Protein AF-A0A958IXU1-F1 (afdb_monomer_lite)

Sequence (81 aa):
TVDFGEVKPWTFQNARGETIDGRVYYPPNFDPNRQYPCIVYYYGGTSVVTRDFGGRYPKNLFAAQGYVVYVLQPSGAPGYG

Radius of gyration: 13.63 Å; chains: 1; bounding box: 29×18×40 Å

Secondary structure (DSSP, 8-state):
-PPPPPEEE--EE-TTS-EEEEEEEPPTT--TTS---EEEE-----SPPP--SS-SS-HHHHHHTT-EEEEEE-TTBTTB-

pLDDT: mean 88.95, std 9.65, range [58.72, 97.94]

Foldseek 3Di:
DDAFFDKAKDWDQDPVRDIKTWIKGAAGVDDPVDDFAEAEDDDPDLDDFDPDPPGPDDRRVVNPVGYIYIYIDDANHVVRD

Structure (mmCIF, N/CA/C/O backbone):
data_AF-A0A958IXU1-F1
#
_entry.id   AF-A0A958IXU1-F1
#
loop_
_atom_site.group_PDB
_atom_site.id
_atom_site.type_symbol
_atom_site.label_atom_id
_atom_site.label_alt_id
_atom_site.label_comp_id
_atom_site.label_asym_id
_atom_site.label_entity_id
_atom_site.label_seq_id
_atom_site.pdbx_PDB_ins_code
_atom_site.Cartn_x
_atom_site.Cartn_y
_atom_site.Cartn_z
_atom_site.occupancy
_atom_site.B_iso_or_equiv
_atom_site.auth_seq_id
_atom_site.auth_comp_id
_atom_site.auth_asym_id
_atom_site.auth_atom_id
_atom_site.pdbx_PDB_model_num
ATOM 1 N N . THR A 1 1 ? 10.067 -1.770 -23.164 1.00 75.88 1 THR A N 1
ATOM 2 C CA . THR A 1 1 ? 10.023 -0.744 -22.102 1.00 75.88 1 THR A CA 1
ATOM 3 C C . THR A 1 1 ? 9.415 -1.369 -20.866 1.00 75.88 1 THR A C 1
ATOM 5 O O . THR A 1 1 ? 8.645 -2.307 -21.023 1.00 75.88 1 THR A O 1
ATOM 8 N N . VAL A 1 2 ? 9.823 -0.956 -19.666 1.00 81.12 2 VAL A N 1
ATOM 9 C CA . VAL A 1 2 ? 9.216 -1.429 -18.410 1.00 81.12 2 VAL A CA 1
ATOM 10 C C . VAL A 1 2 ? 8.091 -0.468 -18.043 1.00 81.12 2 VAL A C 1
ATOM 12 O O . VAL A 1 2 ? 8.358 0.725 -17.917 1.00 81.12 2 VAL A O 1
ATOM 15 N N . ASP A 1 3 ? 6.879 -0.989 -17.852 1.00 85.81 3 ASP A N 1
ATOM 16 C CA . ASP A 1 3 ? 5.719 -0.202 -17.428 1.00 85.81 3 ASP A CA 1
ATOM 17 C C . ASP A 1 3 ? 5.467 -0.401 -15.933 1.00 85.81 3 ASP A C 1
ATOM 19 O O . ASP A 1 3 ? 5.267 -1.521 -15.456 1.00 85.81 3 ASP A O 1
ATOM 23 N N . PHE A 1 4 ? 5.484 0.700 -15.185 1.00 87.50 4 PHE A N 1
ATOM 24 C CA . PHE A 1 4 ? 5.160 0.692 -13.765 1.00 87.50 4 PHE A CA 1
ATOM 25 C C . PHE A 1 4 ? 3.677 0.975 -13.554 1.00 87.50 4 PHE A C 1
ATOM 27 O O . PHE A 1 4 ? 3.079 1.811 -14.229 1.00 87.50 4 PHE A O 1
ATOM 34 N N . GLY A 1 5 ? 3.101 0.285 -12.575 1.00 92.25 5 GLY A N 1
ATOM 35 C CA . GLY A 1 5 ? 1.787 0.627 -12.064 1.00 92.25 5 GLY A CA 1
ATOM 36 C C . GLY A 1 5 ? 1.823 1.892 -11.209 1.00 92.25 5 GLY A C 1
ATOM 37 O O . GLY A 1 5 ? 2.868 2.305 -10.698 1.00 92.25 5 GLY A O 1
ATOM 38 N N . GLU A 1 6 ? 0.662 2.518 -11.056 1.00 95.50 6 GLU A N 1
ATOM 39 C CA . GLU A 1 6 ? 0.534 3.731 -10.260 1.00 95.50 6 GLU A CA 1
ATOM 40 C C . GLU A 1 6 ? 0.712 3.434 -8.762 1.00 95.50 6 GLU A C 1
ATOM 42 O O . GLU A 1 6 ? 0.255 2.406 -8.256 1.00 95.50 6 GLU A O 1
ATOM 47 N N . VAL A 1 7 ? 1.350 4.352 -8.032 1.00 94.81 7 VAL A N 1
ATOM 48 C CA . VAL A 1 7 ? 1.457 4.289 -6.570 1.00 94.81 7 VAL A CA 1
ATOM 49 C C . VAL A 1 7 ? 0.829 5.541 -5.979 1.00 94.81 7 VAL A C 1
ATOM 51 O O . VAL A 1 7 ? 1.321 6.644 -6.212 1.00 94.81 7 VAL A O 1
ATOM 54 N N . LYS A 1 8 ? -0.246 5.382 -5.201 1.00 95.62 8 LYS A N 1
ATOM 55 C CA . LYS A 1 8 ? -0.983 6.505 -4.597 1.00 95.62 8 LYS A CA 1
ATOM 56 C C . LYS A 1 8 ? -1.065 6.387 -3.080 1.00 95.62 8 LYS A C 1
ATOM 58 O O . LYS A 1 8 ? -1.204 5.272 -2.575 1.00 95.62 8 LYS A O 1
ATOM 63 N N . PRO A 1 9 ? -1.034 7.511 -2.342 1.00 96.00 9 PRO A N 1
ATOM 64 C CA . PRO A 1 9 ? -1.467 7.529 -0.953 1.00 96.00 9 PRO A CA 1
ATOM 65 C C . PRO A 1 9 ? -2.898 7.001 -0.831 1.00 96.00 9 PRO A C 1
ATOM 67 O O . PRO A 1 9 ? -3.748 7.294 -1.673 1.00 96.00 9 PRO A O 1
ATOM 70 N N . TRP A 1 10 ? -3.156 6.228 0.216 1.00 96.00 10 TRP A N 1
ATOM 71 C CA . TRP A 1 10 ? -4.502 5.790 0.566 1.00 96.00 10 TRP A CA 1
ATOM 72 C C . TRP A 1 10 ? -4.599 5.636 2.077 1.00 96.00 10 TRP A C 1
ATOM 74 O O . TRP A 1 10 ? -3.794 4.923 2.684 1.00 96.00 10 TRP A O 1
ATOM 84 N N . THR A 1 11 ? 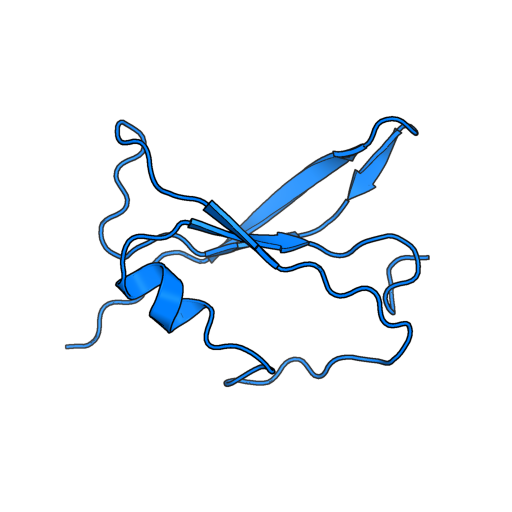-5.571 6.322 2.666 1.00 95.88 11 THR A N 1
ATOM 85 C CA . THR A 1 11 ? -5.768 6.396 4.112 1.00 95.88 11 THR A CA 1
ATOM 86 C C . THR A 1 11 ? -7.193 5.992 4.468 1.00 95.88 11 THR A C 1
ATOM 88 O O . THR A 1 11 ? -8.112 6.129 3.659 1.00 95.88 11 THR A O 1
ATOM 91 N N . PHE A 1 12 ? -7.382 5.472 5.679 1.00 94.56 12 PHE A N 1
ATOM 92 C CA . PHE A 1 12 ? -8.703 5.124 6.204 1.00 94.56 12 PHE A CA 1
ATOM 93 C C . PHE A 1 12 ? -8.780 5.397 7.707 1.00 94.56 12 PHE A C 1
ATOM 95 O O . PHE A 1 12 ? -7.750 5.462 8.377 1.00 94.56 12 PHE A O 1
ATOM 102 N N . GLN A 1 13 ? -9.995 5.541 8.244 1.00 95.88 13 GLN A N 1
ATOM 103 C CA . GLN A 1 13 ? -10.203 5.570 9.693 1.00 95.88 13 GLN A CA 1
ATOM 104 C C . GLN A 1 13 ? -10.460 4.166 10.230 1.00 95.88 13 GLN A C 1
ATOM 106 O O . GLN A 1 13 ? -11.302 3.434 9.704 1.00 95.88 13 GLN A O 1
ATOM 111 N N . ASN A 1 14 ? -9.742 3.788 11.285 1.00 92.38 14 ASN A N 1
ATOM 112 C CA . ASN A 1 14 ? -9.976 2.521 11.970 1.00 92.38 14 ASN A CA 1
ATOM 113 C C . ASN A 1 14 ? -11.157 2.614 12.958 1.00 92.38 14 ASN A C 1
ATOM 115 O O . ASN A 1 14 ? -11.730 3.677 13.188 1.00 92.38 14 ASN A O 1
ATOM 119 N N . ALA A 1 15 ? -11.495 1.492 13.599 1.00 94.75 15 ALA A N 1
ATOM 120 C CA . ALA A 1 15 ? -12.599 1.417 14.562 1.00 94.75 15 ALA A CA 1
ATOM 121 C C . ALA A 1 15 ? -12.436 2.315 15.810 1.00 94.75 15 ALA A C 1
ATOM 123 O O . ALA A 1 15 ? -13.401 2.512 16.542 1.00 94.75 15 ALA A O 1
ATOM 124 N N . ARG A 1 16 ? -11.233 2.849 16.066 1.00 94.19 16 ARG A N 1
ATOM 125 C CA . ARG A 1 16 ? -10.938 3.788 17.162 1.00 94.19 16 ARG A CA 1
ATOM 126 C C . ARG A 1 16 ? -10.967 5.257 16.717 1.00 94.19 16 ARG A C 1
ATOM 128 O O . ARG A 1 16 ? -10.716 6.130 17.539 1.00 94.19 16 ARG A O 1
ATOM 135 N N . GLY A 1 17 ? -11.263 5.536 15.445 1.00 94.56 17 GLY A N 1
ATOM 136 C CA . GLY A 1 17 ? -11.251 6.887 14.874 1.00 94.56 17 GLY A CA 1
ATOM 137 C C . GLY A 1 17 ? -9.855 7.405 14.511 1.00 94.56 17 GLY A C 1
ATOM 138 O O . GLY A 1 17 ? -9.699 8.585 14.212 1.00 94.56 17 GLY A O 1
ATOM 139 N N . GLU A 1 18 ? -8.833 6.547 14.526 1.00 91.94 18 GLU A N 1
ATOM 140 C CA . GLU A 1 18 ? -7.471 6.927 14.147 1.00 91.94 18 GLU A CA 1
ATOM 141 C C . GLU A 1 18 ? -7.316 6.855 12.625 1.00 91.94 18 GLU A C 1
ATOM 143 O O . GLU A 1 18 ? -7.729 5.874 11.994 1.00 91.94 18 GLU A O 1
ATOM 148 N N . THR A 1 19 ? -6.683 7.869 12.035 1.00 94.06 19 THR A N 1
ATOM 149 C CA . THR A 1 19 ? -6.282 7.838 10.624 1.00 94.06 19 THR A CA 1
ATOM 150 C C . THR A 1 19 ? -5.083 6.911 10.458 1.00 94.06 19 THR A C 1
ATOM 152 O O . THR A 1 19 ? -4.019 7.153 11.025 1.00 94.06 19 THR A O 1
ATOM 155 N N . ILE A 1 20 ? -5.249 5.864 9.654 1.00 93.50 20 ILE A N 1
ATOM 156 C CA . ILE A 1 20 ? -4.172 4.967 9.248 1.00 93.50 20 ILE A CA 1
ATOM 157 C C . ILE A 1 20 ? -3.669 5.403 7.879 1.00 93.50 20 ILE A C 1
ATOM 159 O O . ILE A 1 20 ? -4.391 5.328 6.879 1.00 93.50 20 ILE A O 1
ATOM 163 N N . ASP A 1 21 ? -2.414 5.837 7.843 1.00 93.50 21 ASP A N 1
ATOM 164 C CA . ASP A 1 21 ? -1.742 6.192 6.604 1.00 93.50 21 ASP A CA 1
ATOM 165 C C . ASP A 1 21 ? -1.309 4.954 5.827 1.00 93.50 21 ASP A C 1
ATOM 167 O O . ASP A 1 21 ? -1.036 3.879 6.366 1.00 93.50 21 ASP A O 1
ATOM 171 N N . GLY A 1 22 ? -1.170 5.123 4.521 1.00 93.12 22 GLY A N 1
ATOM 172 C CA . GLY A 1 22 ? -0.619 4.090 3.675 1.00 93.12 22 GLY A CA 1
ATOM 173 C C . GLY A 1 22 ? -0.493 4.522 2.230 1.00 93.12 22 GLY A C 1
ATOM 174 O O . GLY A 1 22 ? -0.725 5.671 1.851 1.00 93.12 22 GLY A O 1
ATOM 175 N N . ARG A 1 23 ? -0.093 3.562 1.407 1.00 94.12 23 ARG A N 1
ATOM 176 C CA . ARG A 1 23 ? -0.031 3.702 -0.046 1.00 94.12 23 ARG A CA 1
ATOM 177 C C . ARG A 1 23 ? -0.445 2.412 -0.718 1.00 94.12 23 ARG A C 1
ATOM 179 O O . ARG A 1 23 ? -0.165 1.324 -0.212 1.00 94.12 23 ARG A O 1
ATOM 186 N N . VAL A 1 24 ? -1.067 2.549 -1.873 1.00 96.81 24 VAL A N 1
ATOM 187 C CA . VAL A 1 24 ? -1.500 1.444 -2.717 1.00 96.81 24 VAL A CA 1
ATOM 188 C C . VAL A 1 24 ? -0.630 1.412 -3.960 1.00 96.81 24 VAL A C 1
ATOM 190 O O . VAL A 1 24 ? -0.398 2.448 -4.579 1.00 96.81 24 VAL A O 1
ATOM 193 N N . TYR A 1 25 ? -0.155 0.220 -4.300 1.00 96.19 25 TYR A N 1
ATOM 194 C CA . TYR A 1 25 ? 0.476 -0.092 -5.573 1.00 96.19 25 TYR A CA 1
ATOM 195 C C . TYR A 1 25 ? -0.570 -0.773 -6.447 1.00 96.19 25 TYR A C 1
ATOM 197 O O . TYR A 1 25 ? -1.104 -1.822 -6.073 1.00 96.19 25 TYR A O 1
ATOM 205 N N . TYR A 1 26 ? -0.859 -0.170 -7.591 1.00 97.38 26 TYR A N 1
ATOM 206 C CA . TYR A 1 26 ? -1.780 -0.711 -8.577 1.00 97.38 26 TYR A CA 1
ATOM 207 C C . TYR A 1 26 ? -1.023 -1.528 -9.626 1.00 97.38 26 TYR A C 1
ATOM 209 O O . TYR A 1 26 ? 0.133 -1.214 -9.915 1.00 97.38 26 TYR A O 1
ATOM 217 N N . PRO A 1 27 ? -1.647 -2.551 -10.229 1.00 96.81 27 PRO A N 1
ATOM 218 C CA . PRO A 1 27 ? -1.106 -3.193 -11.418 1.00 96.81 27 PRO A CA 1
ATOM 219 C C . PRO A 1 27 ? -0.886 -2.197 -12.568 1.00 96.81 27 PRO A C 1
ATOM 221 O O . PRO A 1 27 ? -1.630 -1.217 -12.684 1.00 96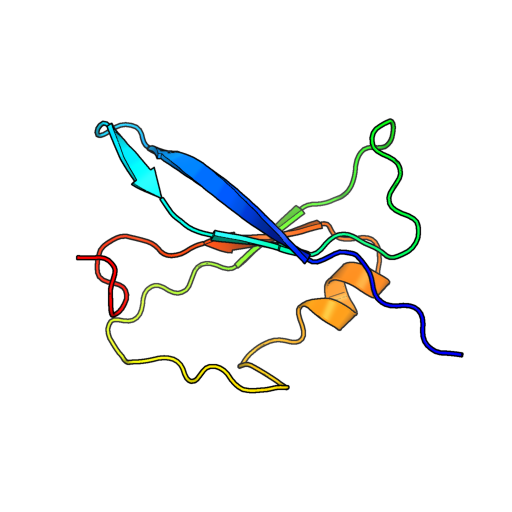.81 27 PRO A O 1
ATOM 224 N N . PRO A 1 28 ? 0.082 -2.447 -13.465 1.00 95.56 28 PRO A N 1
ATOM 225 C CA . PRO A 1 28 ? 0.114 -1.776 -14.761 1.00 95.56 28 PRO A CA 1
ATOM 226 C C . PRO A 1 28 ? -1.229 -1.959 -15.485 1.00 95.56 28 PRO A C 1
ATOM 228 O O . PRO A 1 28 ? -1.812 -3.043 -15.440 1.00 95.56 28 PRO A O 1
ATOM 231 N N . ASN A 1 29 ? -1.718 -0.911 -16.156 1.00 93.12 29 ASN A N 1
ATOM 232 C CA . ASN A 1 29 ? -3.022 -0.910 -16.840 1.00 93.12 29 ASN A CA 1
ATOM 233 C C . ASN A 1 29 ? -4.213 -1.232 -15.915 1.00 93.12 29 ASN A C 1
ATOM 235 O O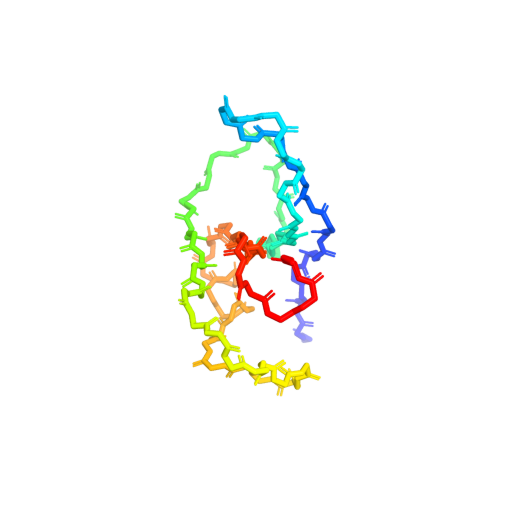 . ASN A 1 29 ? -5.140 -1.944 -16.302 1.00 93.12 29 ASN A O 1
ATOM 239 N N . PHE A 1 30 ? -4.167 -0.740 -14.674 1.00 96.56 30 PHE A N 1
ATOM 240 C CA . PHE A 1 30 ? -5.269 -0.859 -13.725 1.00 96.56 30 PHE A CA 1
ATOM 241 C C . PHE A 1 30 ? -6.591 -0.343 -14.317 1.00 96.56 30 PHE A C 1
ATOM 243 O O . PHE A 1 30 ? -6.653 0.766 -14.847 1.00 96.56 30 PHE A O 1
ATOM 250 N N . ASP A 1 31 ? -7.647 -1.144 -14.184 1.00 96.69 31 ASP A N 1
ATOM 251 C CA . ASP A 1 31 ? -9.010 -0.811 -14.587 1.00 96.69 31 ASP A CA 1
ATOM 252 C C . ASP A 1 31 ? -9.891 -0.727 -13.332 1.00 96.69 31 ASP A C 1
ATOM 254 O O . ASP A 1 31 ? -10.105 -1.751 -12.675 1.00 96.69 31 ASP A O 1
ATOM 258 N N . PRO A 1 32 ? -10.437 0.453 -12.990 1.00 95.50 32 PRO A N 1
ATOM 259 C CA . PRO A 1 32 ? -11.271 0.613 -11.801 1.00 95.50 32 PRO A CA 1
ATOM 260 C C . PRO A 1 32 ? -12.568 -0.214 -11.834 1.00 95.50 32 PRO A C 1
ATOM 262 O O . PRO A 1 32 ? -13.206 -0.364 -10.794 1.00 95.50 32 PRO A O 1
ATOM 265 N N . ASN A 1 33 ? -12.964 -0.767 -12.986 1.00 97.75 33 ASN A N 1
ATOM 266 C CA . ASN A 1 33 ? -14.161 -1.602 -13.131 1.00 97.75 33 ASN A CA 1
ATOM 267 C C . ASN A 1 33 ? -13.892 -3.101 -12.915 1.00 97.75 33 ASN A C 1
ATOM 269 O O . ASN A 1 33 ? -14.821 -3.909 -12.985 1.00 97.75 33 ASN A O 1
ATOM 273 N N . ARG A 1 34 ? -12.639 -3.501 -12.663 1.00 97.19 34 ARG A N 1
ATOM 274 C CA . ARG A 1 34 ? -12.246 -4.896 -12.416 1.00 97.19 34 ARG A CA 1
ATOM 275 C C . ARG A 1 34 ? -11.912 -5.128 -10.947 1.00 97.19 34 ARG A C 1
ATOM 277 O O . ARG A 1 34 ? -11.418 -4.250 -10.248 1.00 97.19 34 ARG A O 1
ATOM 284 N N . GLN A 1 35 ? -12.147 -6.355 -10.488 1.00 97.38 35 GLN A N 1
ATOM 285 C CA . GLN A 1 35 ? -11.710 -6.804 -9.168 1.00 97.38 35 GLN A CA 1
ATOM 286 C C . GLN A 1 35 ? -10.316 -7.424 -9.257 1.00 97.38 35 GLN A C 1
ATOM 288 O O . GLN A 1 35 ? -10.023 -8.184 -10.181 1.00 97.38 35 GLN A O 1
ATOM 293 N N . TYR A 1 36 ? -9.481 -7.119 -8.268 1.00 97.56 36 TYR A N 1
ATOM 294 C CA . TYR A 1 36 ? -8.112 -7.610 -8.171 1.00 97.56 36 TYR A CA 1
ATOM 295 C C . TYR A 1 36 ? -7.893 -8.262 -6.804 1.00 97.56 36 TYR A C 1
ATOM 297 O O . TYR A 1 36 ? -8.414 -7.758 -5.803 1.00 97.56 36 TYR A O 1
ATOM 305 N N . PRO A 1 37 ? -7.106 -9.348 -6.718 1.00 97.94 37 PRO A N 1
ATOM 306 C CA . PRO A 1 37 ? -6.659 -9.855 -5.430 1.00 97.94 37 PRO A CA 1
ATOM 307 C C . PRO A 1 37 ? -5.804 -8.795 -4.723 1.00 97.94 37 PRO A C 1
ATOM 309 O O . PRO A 1 37 ? -4.966 -8.135 -5.342 1.00 97.94 37 PRO A O 1
ATOM 312 N N . CYS A 1 38 ? -6.016 -8.632 -3.417 1.00 97.12 38 CYS A N 1
ATOM 313 C CA . CYS A 1 38 ? -5.319 -7.633 -2.613 1.00 97.12 38 CYS A CA 1
ATOM 314 C C . CYS A 1 38 ? -4.332 -8.293 -1.647 1.00 97.12 38 CYS A C 1
ATOM 316 O O . CYS A 1 38 ? -4.689 -9.215 -0.915 1.00 97.12 38 CYS A O 1
ATOM 318 N N . ILE A 1 39 ? -3.100 -7.785 -1.616 1.00 97.06 39 ILE A N 1
ATOM 319 C CA . ILE A 1 39 ? -2.09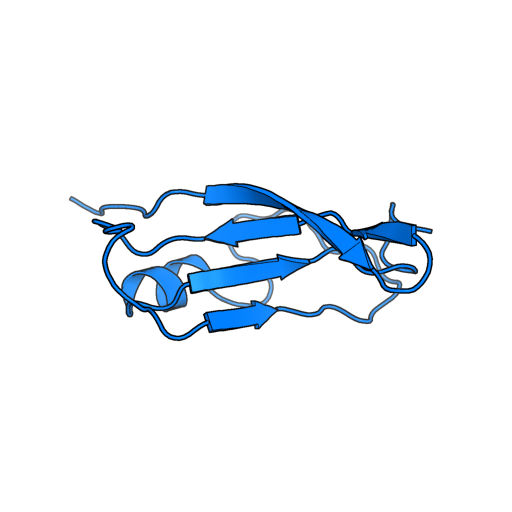9 -8.104 -0.597 1.00 97.06 39 ILE A CA 1
ATOM 320 C C . ILE A 1 39 ? -2.017 -6.925 0.365 1.00 97.06 39 ILE A C 1
ATOM 322 O O . ILE A 1 39 ? -1.622 -5.822 -0.017 1.00 97.06 39 ILE A O 1
ATOM 326 N N . VAL A 1 40 ? -2.325 -7.174 1.635 1.00 95.31 40 VAL A N 1
ATOM 327 C CA . VAL A 1 40 ? -2.122 -6.199 2.709 1.00 95.31 40 VAL A CA 1
ATOM 328 C C . VAL A 1 40 ? -0.755 -6.437 3.340 1.00 95.31 40 VAL A C 1
ATOM 330 O O . VAL A 1 40 ? -0.518 -7.439 4.011 1.00 95.31 40 VAL A O 1
ATOM 333 N N . TYR A 1 41 ? 0.163 -5.505 3.115 1.00 91.94 41 TYR A N 1
ATOM 334 C CA . TYR A 1 41 ? 1.500 -5.517 3.683 1.00 91.94 41 TYR A CA 1
ATOM 335 C C . TYR A 1 41 ? 1.514 -4.795 5.031 1.00 91.94 41 TYR A C 1
ATOM 337 O O . TYR A 1 41 ? 1.628 -3.569 5.090 1.00 91.94 41 TYR A O 1
ATOM 345 N N . TYR A 1 42 ? 1.435 -5.569 6.109 1.00 89.38 42 TYR A N 1
ATOM 346 C CA . TYR A 1 42 ? 1.505 -5.077 7.480 1.00 89.38 42 TYR A CA 1
ATOM 347 C C . TYR A 1 42 ? 2.919 -5.236 8.051 1.00 89.38 42 TYR A C 1
ATOM 349 O O . TYR A 1 42 ? 3.431 -6.350 8.159 1.00 89.38 42 TYR A O 1
ATOM 357 N N . TYR A 1 43 ? 3.547 -4.132 8.457 1.00 85.94 43 TYR A N 1
ATOM 358 C CA . TYR A 1 43 ? 4.772 -4.167 9.256 1.00 85.94 43 TYR A CA 1
ATOM 359 C C . TYR A 1 43 ? 4.436 -3.844 10.712 1.00 85.94 43 TYR A C 1
ATOM 361 O O . TYR A 1 43 ? 4.068 -2.718 11.022 1.00 85.94 43 TYR A O 1
ATOM 369 N N . GLY A 1 44 ? 4.564 -4.836 11.596 1.00 80.81 44 GLY A N 1
ATOM 370 C CA . GLY A 1 44 ? 4.270 -4.700 13.029 1.00 80.81 44 GLY A CA 1
ATOM 371 C C . GLY A 1 44 ? 5.482 -4.402 13.913 1.00 80.81 44 GLY A C 1
ATOM 372 O O . GLY A 1 44 ? 5.393 -4.564 15.124 1.00 80.81 44 GLY A O 1
ATOM 373 N N . GLY A 1 45 ? 6.633 -4.068 13.325 1.00 82.38 45 GLY A N 1
ATOM 374 C CA . GLY A 1 45 ? 7.843 -3.761 14.085 1.00 82.38 45 GLY A CA 1
ATOM 375 C C . GLY A 1 45 ? 7.900 -2.297 14.519 1.00 82.38 45 GLY A C 1
ATOM 376 O O . GLY A 1 45 ? 7.320 -1.424 13.881 1.00 82.38 45 GLY A O 1
ATOM 377 N N . THR A 1 46 ? 8.675 -2.024 15.564 1.00 78.94 46 THR A N 1
ATOM 378 C CA . THR A 1 46 ? 8.917 -0.668 16.089 1.00 78.94 46 THR A CA 1
ATOM 379 C C . THR A 1 46 ? 10.229 -0.061 15.583 1.00 78.94 46 THR A C 1
ATOM 381 O O . THR A 1 46 ? 10.580 1.062 15.929 1.00 78.94 46 THR A O 1
ATOM 384 N N . SER A 1 47 ? 10.987 -0.796 14.762 1.00 81.56 47 SER A N 1
ATOM 385 C CA . SER A 1 47 ? 12.257 -0.327 14.199 1.00 81.56 47 SER A CA 1
ATOM 386 C C . SER A 1 47 ? 12.049 0.443 12.900 1.00 81.56 47 SER A C 1
ATOM 388 O O . SER A 1 47 ? 11.200 0.065 12.086 1.00 81.56 47 SER A O 1
ATOM 390 N N . VAL A 1 48 ? 12.857 1.491 12.696 1.00 74.31 48 VAL A N 1
ATOM 391 C CA . VAL A 1 48 ? 12.839 2.323 11.483 1.00 74.31 48 VAL A CA 1
ATOM 392 C C . VAL A 1 48 ? 13.067 1.444 10.260 1.00 74.31 48 VAL A C 1
ATOM 394 O O . VAL A 1 48 ? 14.060 0.725 10.172 1.00 74.31 48 VAL A O 1
ATOM 397 N N . VAL A 1 49 ? 12.135 1.512 9.312 1.00 70.81 49 VAL A N 1
ATOM 398 C CA . VAL A 1 49 ? 12.285 0.893 7.996 1.00 70.81 49 VAL A CA 1
ATOM 399 C C . VAL A 1 49 ? 12.802 1.934 7.013 1.00 70.81 49 VAL A C 1
ATOM 401 O O . VAL A 1 49 ? 12.224 3.012 6.860 1.00 70.81 49 VAL A O 1
ATOM 404 N N . THR A 1 50 ? 13.910 1.622 6.349 1.00 71.19 50 THR A N 1
ATOM 405 C CA . THR A 1 50 ? 14.520 2.502 5.351 1.00 71.19 50 THR A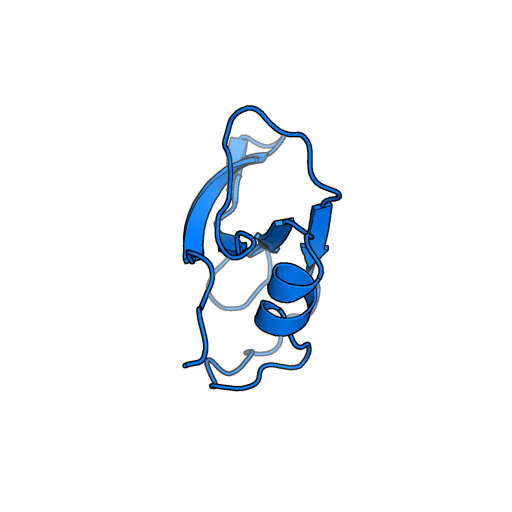 CA 1
ATOM 406 C C . THR A 1 50 ? 13.579 2.700 4.161 1.00 71.19 50 THR A C 1
ATOM 408 O O . THR A 1 50 ? 12.883 1.777 3.733 1.00 71.19 50 THR A O 1
ATOM 411 N N . ARG A 1 51 ? 13.551 3.916 3.607 1.00 66.44 51 ARG A N 1
ATOM 412 C CA . ARG A 1 51 ? 12.864 4.224 2.344 1.00 66.44 51 ARG A CA 1
ATOM 413 C C . ARG A 1 51 ? 13.826 4.013 1.177 1.00 66.44 51 ARG A C 1
ATOM 415 O O . ARG A 1 51 ? 14.332 4.977 0.617 1.00 66.44 51 ARG A O 1
ATOM 422 N N . ASP A 1 52 ? 14.097 2.758 0.845 1.00 69.75 52 ASP A N 1
ATOM 423 C CA . ASP A 1 52 ? 15.006 2.382 -0.235 1.00 69.75 52 ASP A CA 1
ATOM 424 C C . ASP A 1 52 ? 14.274 1.842 -1.474 1.00 69.75 52 ASP A C 1
ATOM 426 O O . ASP A 1 52 ? 13.116 1.409 -1.437 1.00 69.75 52 ASP A O 1
ATOM 430 N N . PHE A 1 53 ? 14.971 1.894 -2.611 1.00 58.72 53 PHE A N 1
ATOM 431 C CA . PHE A 1 53 ? 14.516 1.296 -3.861 1.00 58.72 53 PHE A CA 1
ATOM 432 C C . PHE A 1 53 ? 14.801 -0.211 -3.821 1.00 58.72 53 PHE A C 1
ATOM 434 O O . PHE A 1 53 ? 15.784 -0.702 -4.361 1.00 58.72 53 PHE A O 1
ATOM 441 N N . GLY A 1 54 ? 13.962 -0.935 -3.089 1.00 61.53 54 GLY A N 1
ATOM 442 C CA . GLY A 1 54 ? 14.057 -2.383 -2.925 1.00 61.53 54 GLY A CA 1
ATOM 443 C C . GLY A 1 54 ? 13.064 -2.860 -1.882 1.00 61.53 54 GLY A C 1
ATOM 444 O O . GLY A 1 54 ? 12.213 -3.701 -2.174 1.00 61.53 54 GLY A O 1
ATOM 445 N N . GLY A 1 55 ? 13.094 -2.242 -0.698 1.00 66.44 55 GLY A N 1
ATOM 446 C CA . GLY A 1 55 ? 12.325 -2.680 0.454 1.00 66.44 55 GLY A CA 1
ATOM 447 C C . GLY A 1 55 ? 12.560 -4.157 0.788 1.00 66.44 55 GLY A C 1
ATOM 448 O O . GLY A 1 55 ? 13.202 -4.921 0.075 1.00 66.44 55 GLY A O 1
ATOM 449 N N . ARG A 1 56 ? 11.979 -4.615 1.894 1.00 72.31 56 ARG A N 1
ATOM 450 C CA . ARG A 1 56 ? 12.107 -6.026 2.292 1.00 72.31 56 ARG A CA 1
ATOM 451 C C . ARG A 1 56 ? 11.307 -6.991 1.398 1.00 72.31 56 ARG A C 1
ATOM 453 O O . ARG A 1 56 ? 11.565 -8.186 1.419 1.00 72.31 56 ARG A O 1
ATOM 460 N N . TYR A 1 57 ? 10.340 -6.472 0.631 1.00 79.75 57 TYR A N 1
ATOM 461 C CA . TYR A 1 57 ? 9.444 -7.252 -0.230 1.00 79.75 57 TYR A CA 1
ATOM 462 C C . TYR A 1 57 ? 9.136 -6.512 -1.542 1.00 79.75 57 TYR A C 1
ATOM 464 O O . TYR A 1 57 ? 8.898 -5.297 -1.505 1.00 79.75 57 TYR A O 1
ATOM 472 N N . PRO A 1 58 ? 9.057 -7.220 -2.685 1.00 88.38 58 PRO A N 1
ATOM 473 C CA . PRO A 1 58 ? 8.998 -6.604 -4.008 1.00 88.38 58 PRO A CA 1
ATOM 474 C C . PRO A 1 58 ? 7.568 -6.178 -4.391 1.00 88.38 58 PRO A C 1
ATOM 476 O O . PRO A 1 58 ? 6.916 -6.802 -5.224 1.00 88.38 58 PRO A O 1
ATOM 479 N N . LYS A 1 59 ? 7.066 -5.080 -3.807 1.00 91.94 59 LYS A N 1
ATOM 480 C CA . LYS A 1 59 ? 5.679 -4.599 -4.020 1.00 91.94 59 LYS A CA 1
ATOM 481 C C . LYS A 1 59 ? 5.328 -4.393 -5.499 1.00 91.94 59 LYS A C 1
ATOM 483 O O . LYS A 1 59 ? 4.256 -4.795 -5.934 1.00 91.94 59 LYS A O 1
ATOM 488 N N . ASN A 1 60 ? 6.259 -3.832 -6.274 1.00 90.94 60 ASN A N 1
ATOM 489 C CA . ASN A 1 60 ? 6.083 -3.621 -7.714 1.00 90.94 60 ASN A CA 1
ATOM 490 C C . ASN A 1 60 ? 5.977 -4.939 -8.498 1.00 90.94 60 ASN A C 1
ATOM 492 O O . ASN A 1 60 ? 5.267 -4.987 -9.495 1.00 90.94 60 ASN A O 1
ATOM 496 N N . LEU A 1 61 ? 6.647 -6.010 -8.051 1.00 92.06 61 LEU A N 1
ATOM 497 C CA . LEU A 1 61 ? 6.564 -7.320 -8.703 1.00 92.06 61 LEU A CA 1
ATOM 498 C C . LEU A 1 61 ? 5.196 -7.963 -8.467 1.00 92.06 61 LEU A C 1
ATOM 500 O O . LEU A 1 61 ? 4.598 -8.486 -9.399 1.00 92.06 61 LEU A O 1
ATOM 504 N N . PHE A 1 62 ? 4.673 -7.875 -7.242 1.00 94.19 62 PHE A N 1
ATOM 505 C CA . PHE A 1 62 ? 3.314 -8.331 -6.951 1.00 94.19 62 PHE A CA 1
ATOM 506 C C . PHE A 1 62 ? 2.277 -7.529 -7.744 1.00 94.19 62 PHE A C 1
ATOM 508 O O . PHE A 1 62 ? 1.376 -8.112 -8.342 1.00 94.19 62 PHE A O 1
ATOM 515 N N . ALA A 1 63 ? 2.443 -6.207 -7.832 1.00 95.31 63 ALA A N 1
ATOM 516 C CA . ALA A 1 63 ? 1.589 -5.372 -8.668 1.00 95.31 63 ALA A CA 1
ATOM 517 C C . ALA A 1 63 ? 1.646 -5.781 -10.150 1.00 95.31 63 ALA A C 1
ATOM 519 O O . ALA A 1 63 ? 0.608 -5.939 -10.789 1.00 95.31 63 ALA A O 1
ATOM 520 N N . ALA A 1 64 ? 2.841 -6.057 -10.681 1.00 94.00 64 ALA A N 1
ATOM 521 C CA . ALA A 1 64 ? 3.019 -6.559 -12.044 1.00 94.00 64 ALA A CA 1
ATOM 522 C C . ALA A 1 64 ? 2.353 -7.929 -12.286 1.00 94.00 64 ALA A C 1
ATOM 524 O O . ALA A 1 64 ? 1.984 -8.236 -13.416 1.00 94.00 64 ALA A O 1
ATOM 525 N N . GLN A 1 65 ? 2.150 -8.734 -11.240 1.00 94.56 65 GLN A N 1
ATOM 526 C CA . GLN A 1 65 ? 1.413 -10.003 -11.299 1.00 94.56 65 GLN A CA 1
ATOM 527 C C . GLN A 1 65 ? -0.113 -9.838 -11.172 1.00 94.56 65 GLN A C 1
ATOM 529 O O . GLN A 1 65 ? -0.831 -10.833 -11.111 1.00 94.56 65 GLN A O 1
ATOM 534 N N . GLY A 1 66 ? -0.625 -8.604 -11.147 1.00 95.62 66 GLY A N 1
ATOM 535 C CA . GLY A 1 66 ? -2.060 -8.326 -11.096 1.00 95.62 66 GLY A CA 1
ATOM 536 C C . GLY A 1 66 ? -2.635 -8.211 -9.685 1.00 95.62 66 GLY A C 1
ATOM 537 O O . GLY A 1 66 ? -3.853 -8.251 -9.533 1.00 95.62 66 GLY A O 1
ATOM 538 N N . TYR A 1 67 ? -1.800 -8.050 -8.656 1.00 97.12 67 TYR A N 1
ATOM 539 C CA . TYR A 1 67 ? -2.273 -7.762 -7.302 1.00 97.12 67 TYR A CA 1
ATOM 540 C C . T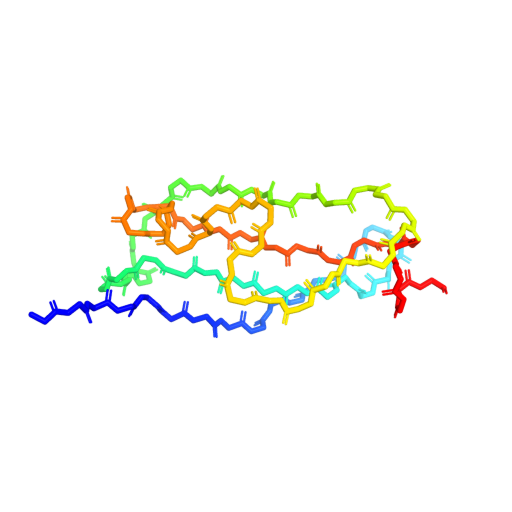YR A 1 67 ? -2.382 -6.261 -7.057 1.00 97.12 67 TYR A C 1
ATOM 542 O O . TYR A 1 67 ? -1.519 -5.483 -7.455 1.00 97.12 67 TYR A O 1
ATOM 550 N N . VAL A 1 68 ? -3.390 -5.851 -6.299 1.00 97.56 68 VAL A N 1
ATOM 551 C CA . VAL A 1 68 ? -3.332 -4.568 -5.593 1.00 97.56 68 VAL A CA 1
ATOM 552 C C . VAL A 1 68 ? -2.538 -4.790 -4.308 1.00 97.56 68 VAL A C 1
ATOM 554 O O . VAL A 1 68 ? -2.825 -5.721 -3.558 1.00 97.56 68 VAL A O 1
ATOM 557 N N . VAL A 1 69 ? -1.525 -3.968 -4.035 1.00 96.81 69 VAL A N 1
ATOM 558 C CA . VAL A 1 69 ? -0.720 -4.095 -2.807 1.00 96.81 69 VAL A CA 1
ATOM 559 C C . VAL A 1 69 ? -0.928 -2.872 -1.934 1.00 96.81 69 VAL A C 1
ATOM 561 O O . VAL A 1 69 ? -0.499 -1.774 -2.288 1.00 96.81 69 VAL A O 1
ATOM 564 N N . TYR A 1 70 ? -1.539 -3.060 -0.769 1.00 96.31 70 TYR A N 1
ATOM 565 C CA . TYR A 1 70 ? -1.705 -2.005 0.222 1.00 96.31 70 TYR A CA 1
ATOM 566 C C . TYR A 1 70 ? -0.594 -2.069 1.268 1.00 96.31 70 TYR A C 1
ATOM 568 O O . TYR A 1 70 ? -0.418 -3.076 1.946 1.00 96.31 70 TYR A O 1
ATOM 576 N N . VAL A 1 71 ? 0.170 -0.988 1.408 1.00 93.31 71 VAL A N 1
ATOM 577 C CA . VAL A 1 71 ? 1.222 -0.829 2.418 1.00 93.31 71 VAL A CA 1
ATOM 578 C C . VAL A 1 71 ? 0.735 0.180 3.449 1.00 93.31 71 VAL A C 1
ATOM 580 O O . VAL A 1 71 ? 0.776 1.384 3.183 1.00 93.31 71 VAL A O 1
ATOM 583 N N . LEU A 1 72 ? 0.303 -0.307 4.611 1.00 92.94 72 LEU A N 1
ATOM 584 C CA . LEU A 1 72 ? -0.173 0.527 5.716 1.00 92.94 72 LEU A CA 1
ATOM 585 C C . LEU A 1 72 ? 0.922 0.872 6.725 1.00 92.94 72 LEU A C 1
ATOM 587 O O . LEU A 1 72 ? 1.916 0.156 6.855 1.00 92.94 72 LEU A O 1
ATOM 591 N N . GLN A 1 73 ? 0.703 1.973 7.437 1.00 91.25 73 GLN A N 1
ATOM 592 C CA . GLN A 1 73 ? 1.494 2.449 8.564 1.00 91.25 73 GLN A CA 1
ATOM 593 C C . GLN A 1 73 ? 0.646 2.331 9.838 1.00 91.25 73 GLN A C 1
ATOM 595 O O . GLN A 1 73 ? -0.155 3.221 10.126 1.00 91.25 73 GLN A O 1
ATOM 600 N N . PRO A 1 74 ? 0.730 1.201 10.561 1.00 87.38 74 PRO A N 1
ATOM 601 C CA . PRO A 1 74 ? -0.053 1.011 11.775 1.00 87.38 74 PRO A CA 1
ATOM 602 C C . PRO A 1 74 ? 0.498 1.839 12.942 1.00 87.38 74 PRO A C 1
ATOM 604 O O . PRO A 1 74 ? 1.663 2.238 12.941 1.00 87.38 74 PRO A O 1
ATOM 607 N N . SER A 1 75 ? -0.325 2.022 13.977 1.00 86.31 75 SER A N 1
ATOM 608 C CA . SER A 1 75 ? 0.108 2.604 15.251 1.00 86.31 75 SER A CA 1
ATOM 609 C C . SER A 1 75 ? 1.306 1.838 15.836 1.00 86.31 75 SER A C 1
ATOM 611 O O . SER A 1 75 ? 1.323 0.606 15.836 1.00 86.31 75 SER A O 1
ATOM 613 N N . GLY A 1 76 ? 2.294 2.560 16.359 1.00 84.12 76 GLY A N 1
ATOM 614 C CA . GLY A 1 76 ? 3.557 2.021 16.870 1.00 84.12 76 GLY A CA 1
ATOM 615 C C . GLY A 1 76 ? 4.646 1.842 15.807 1.00 84.12 76 GLY A C 1
ATOM 616 O O . GLY A 1 76 ? 5.801 1.595 16.165 1.00 84.12 76 GLY A O 1
ATOM 617 N N . ALA A 1 77 ? 4.327 1.996 14.516 1.00 85.62 77 ALA A N 1
ATOM 618 C CA . ALA A 1 77 ? 5.358 2.125 13.495 1.00 85.62 77 ALA A CA 1
ATOM 619 C C . ALA A 1 77 ? 6.102 3.464 13.678 1.00 85.62 77 ALA A C 1
ATOM 621 O O . ALA A 1 77 ? 5.497 4.461 14.076 1.00 85.62 77 ALA A O 1
ATOM 622 N N . PRO A 1 78 ? 7.407 3.543 13.377 1.00 82.38 78 PRO A N 1
ATOM 623 C CA . PRO A 1 78 ? 8.154 4.794 13.492 1.00 82.38 78 PRO A CA 1
ATOM 624 C C . PRO A 1 78 ? 7.516 5.940 12.698 1.00 82.38 78 PRO A C 1
ATOM 626 O O . PRO A 1 78 ? 7.333 5.836 11.485 1.00 82.38 78 PRO A O 1
ATOM 629 N N . GLY A 1 79 ? 7.202 7.037 13.392 1.00 81.94 79 GLY A N 1
ATOM 630 C CA . GLY A 1 79 ? 6.485 8.191 12.835 1.00 81.94 79 GLY A CA 1
ATOM 631 C C . GLY A 1 79 ? 4.955 8.099 12.906 1.00 81.94 79 GLY A C 1
ATOM 632 O O . GLY A 1 79 ? 4.289 9.031 12.469 1.00 81.94 79 GLY A O 1
ATOM 633 N N . TYR A 1 80 ? 4.409 7.013 13.461 1.00 80.69 80 TYR A N 1
ATOM 634 C CA . TYR A 1 80 ? 2.979 6.725 13.575 1.00 80.69 80 TYR A CA 1
ATOM 635 C C . TYR A 1 80 ? 2.662 6.192 14.978 1.00 80.69 80 TYR A C 1
ATOM 637 O O . TYR A 1 80 ? 2.371 5.012 15.154 1.00 80.69 80 TYR A O 1
ATOM 645 N N . GLY A 1 81 ? 2.773 7.045 15.998 1.00 67.50 81 GLY A N 1
ATOM 646 C CA . GLY A 1 81 ? 2.561 6.688 17.406 1.00 67.50 81 GLY A CA 1
ATOM 647 C C . GLY A 1 81 ? 3.177 7.700 18.349 1.00 67.50 81 GLY A C 1
ATOM 648 O O . GLY A 1 81 ? 4.381 7.984 18.164 1.00 67.50 81 GLY A O 1
#